Protein AF-A0A433ZZ86-F1 (afdb_monomer)

Secondary structure (DSSP, 8-state):
-HHHHHHHHHHHT-S--TT--HHHHHHHTTSS--EEEEEEEEEE-TT--EEEEEEEEEE-SS-TTSEEEEEEEEEE--

Sequence (78 aa):
MLISQFSQETYDALADKSKSSPESYKALFSANPVFNLGLRITYVNKENKKNIFIASGLTDKDECSVRFNGWLTEQREF

Nearest PDB structures (foldseek):
  5kux-assembly1_A  TM=6.297E-01  e=7.071E-01  synthetic construct
  3ul5-assembly1_A  TM=6.693E-01  e=9.575E-01  Saccharum officinarum
  3nja-assembly1_B  TM=3.364E-01  e=1.147E-01  Chromobacterium violaceum ATCC 12472
  8xcj-assembly1_F  TM=4.341E-01  e=1.378E+00  Escherichia phage Lambda
  8w4j-assembly1_C  TM=2.707E-01  e=1.555E+00  Homo sapiens

Solvent-accessible surface area (backbone atoms only — not comparable to full-atom values): 4727 Å² total; per-residue (Å²): 117,66,58,64,48,51,26,49,54,56,53,69,69,46,93,69,58,90,88,60,52,70,64,60,38,41,42,72,52,59,78,44,82,63,42,82,48,76,43,80,46,76,48,71,50,98,84,72,43,48,35,30,35,39,38,36,29,33,26,42,96,87,40,87,68,73,38,82,75,50,71,44,81,76,41,74,67,123

Radius of gyration: 16.19 Å; Cα contacts (8 Å, |Δi|>4): 116; chains: 1; bounding box: 40×21×41 Å

Mean predicted aligned error: 5.72 Å

Structure (mmCIF, N/CA/C/O backbone):
data_AF-A0A433ZZ86-F1
#
_entry.id   AF-A0A433ZZ86-F1
#
loop_
_atom_site.group_PDB
_atom_site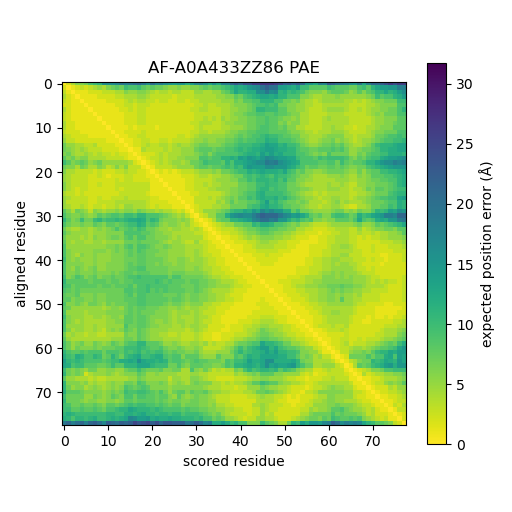.id
_atom_site.type_symbol
_atom_site.label_atom_id
_atom_site.label_alt_id
_atom_site.label_comp_id
_atom_site.label_asym_id
_atom_site.label_entity_id
_atom_site.label_seq_id
_atom_site.pdbx_PDB_ins_code
_atom_site.Cartn_x
_atom_site.Cartn_y
_atom_site.Cartn_z
_atom_site.occupancy
_atom_site.B_iso_or_equiv
_atom_site.auth_seq_id
_atom_site.auth_comp_id
_atom_site.auth_asym_id
_atom_site.auth_atom_id
_atom_site.pdbx_PDB_model_num
ATOM 1 N N . MET A 1 1 ? 2.310 11.679 -18.147 1.00 62.69 1 MET A N 1
ATOM 2 C CA . MET A 1 1 ? 3.319 12.405 -17.342 1.00 62.69 1 MET A CA 1
ATOM 3 C C . MET A 1 1 ? 3.329 11.967 -15.868 1.00 62.69 1 MET A C 1
ATOM 5 O O . MET A 1 1 ? 4.411 11.758 -15.348 1.00 62.69 1 MET A O 1
ATOM 9 N N . LEU A 1 2 ? 2.179 11.718 -15.216 1.00 76.31 2 LEU A N 1
ATOM 10 C CA . LEU A 1 2 ? 2.123 11.221 -13.820 1.00 76.31 2 LEU A CA 1
ATOM 11 C C . LEU A 1 2 ? 2.592 9.763 -13.635 1.00 76.31 2 LEU A C 1
ATOM 13 O O . LEU A 1 2 ? 3.366 9.472 -12.735 1.00 76.31 2 LEU A O 1
ATOM 17 N N . ILE A 1 3 ? 2.185 8.850 -14.521 1.00 77.94 3 ILE A N 1
ATOM 18 C CA . ILE A 1 3 ? 2.544 7.420 -14.446 1.00 77.94 3 ILE A CA 1
ATOM 19 C C . ILE A 1 3 ? 4.067 7.201 -14.508 1.00 77.94 3 ILE A C 1
ATOM 21 O O . ILE A 1 3 ? 4.619 6.422 -13.737 1.00 77.94 3 ILE A O 1
ATOM 25 N N . SER A 1 4 ? 4.765 7.933 -15.381 1.00 82.00 4 SER A N 1
ATOM 26 C CA . SER A 1 4 ? 6.228 7.875 -15.490 1.00 82.00 4 SER A CA 1
ATOM 27 C C . SER A 1 4 ? 6.937 8.405 -14.245 1.00 82.00 4 SER A C 1
ATOM 29 O O . SER A 1 4 ? 7.985 7.883 -13.884 1.00 82.00 4 SER A O 1
ATOM 31 N N . GLN A 1 5 ? 6.368 9.422 -13.594 1.00 87.31 5 GLN A N 1
ATOM 32 C CA . GLN A 1 5 ? 6.894 9.941 -12.337 1.00 87.31 5 GLN A CA 1
ATOM 33 C C . GLN A 1 5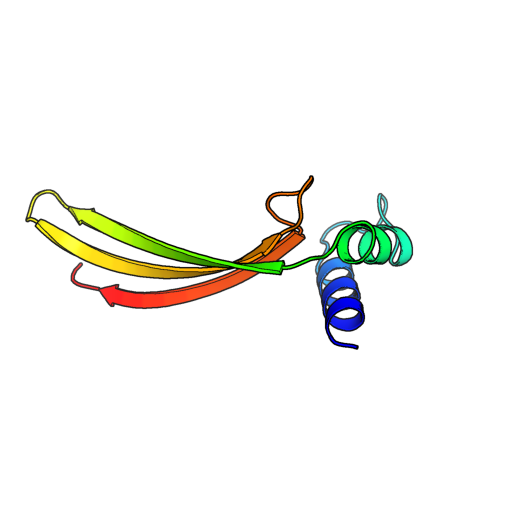 ? 6.685 8.925 -11.209 1.00 87.31 5 GLN A C 1
ATOM 35 O O . GLN A 1 5 ? 7.633 8.601 -10.502 1.00 87.31 5 GLN A O 1
ATOM 40 N N . PHE A 1 6 ? 5.481 8.357 -11.088 1.00 86.44 6 PHE A N 1
ATOM 41 C CA . PHE A 1 6 ? 5.202 7.358 -10.060 1.00 86.44 6 PHE A CA 1
ATOM 42 C C . PHE A 1 6 ? 6.047 6.098 -10.210 1.00 86.44 6 PHE A C 1
ATOM 44 O O . PHE A 1 6 ? 6.529 5.583 -9.207 1.00 86.44 6 PHE A O 1
ATOM 51 N N . SER A 1 7 ? 6.267 5.646 -11.444 1.00 87.31 7 SER A N 1
ATOM 52 C CA . SER A 1 7 ? 7.174 4.541 -11.748 1.00 87.31 7 SER A CA 1
ATOM 53 C C . SER A 1 7 ? 8.598 4.814 -11.248 1.00 87.31 7 SER A C 1
ATOM 55 O O . SER A 1 7 ? 9.183 3.972 -10.565 1.00 87.31 7 SER A O 1
ATOM 57 N N . GLN A 1 8 ? 9.129 6.011 -11.523 1.00 89.88 8 GLN A N 1
ATOM 58 C CA . GLN A 1 8 ? 10.471 6.405 -11.098 1.00 89.88 8 GLN A CA 1
ATOM 59 C C . GLN A 1 8 ? 10.583 6.499 -9.572 1.00 89.88 8 GLN A C 1
ATOM 61 O O . GLN A 1 8 ? 11.492 5.920 -8.990 1.00 89.88 8 GLN A O 1
ATOM 66 N N . GLU A 1 9 ? 9.628 7.157 -8.913 1.00 89.94 9 GLU A N 1
ATOM 67 C CA . GLU A 1 9 ? 9.588 7.254 -7.449 1.00 89.94 9 GLU A CA 1
ATOM 68 C C . GLU A 1 9 ? 9.515 5.874 -6.779 1.00 89.94 9 GLU A C 1
ATOM 70 O O . GLU A 1 9 ? 10.197 5.630 -5.785 1.00 89.94 9 GLU A O 1
ATOM 75 N N . THR A 1 10 ? 8.706 4.956 -7.321 1.00 86.50 10 THR A N 1
ATOM 76 C CA . THR A 1 10 ? 8.590 3.592 -6.790 1.00 86.50 10 THR A CA 1
ATOM 77 C C . THR A 1 10 ? 9.893 2.815 -6.967 1.00 86.50 10 THR A C 1
ATOM 79 O O . THR A 1 10 ? 10.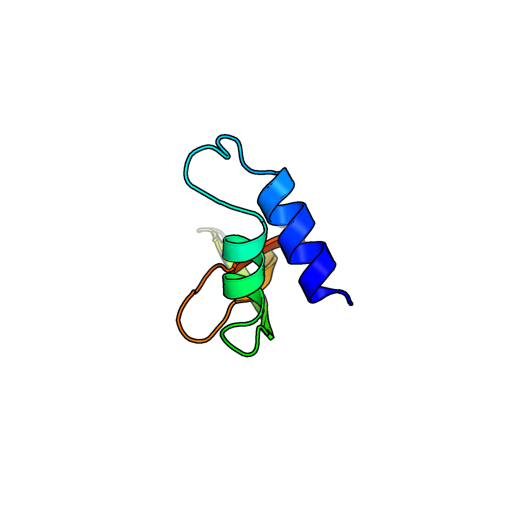306 2.124 -6.038 1.00 86.50 10 THR A O 1
ATOM 82 N N . TYR A 1 11 ? 10.573 2.958 -8.108 1.00 89.38 11 TYR A N 1
ATOM 83 C CA . TYR A 1 11 ? 11.904 2.381 -8.306 1.00 89.38 11 TYR A CA 1
ATOM 84 C C . TYR A 1 11 ? 12.937 2.978 -7.337 1.00 89.38 11 TYR A C 1
ATOM 86 O O . TYR A 1 11 ? 13.768 2.262 -6.775 1.00 89.38 11 TYR A O 1
ATOM 94 N N . ASP A 1 12 ? 12.884 4.289 -7.102 1.00 91.50 12 ASP A N 1
ATOM 95 C CA . ASP A 1 12 ? 13.852 4.965 -6.245 1.00 91.50 12 ASP A CA 1
ATOM 96 C C . ASP A 1 12 ? 13.722 4.607 -4.767 1.00 91.50 12 ASP A C 1
ATOM 98 O O . ASP A 1 12 ? 14.738 4.595 -4.069 1.00 91.50 12 ASP A O 1
ATOM 102 N N . ALA A 1 13 ? 12.519 4.234 -4.329 1.00 89.06 13 ALA A N 1
ATOM 103 C CA . ALA A 1 13 ? 12.224 3.771 -2.977 1.00 89.06 13 ALA A CA 1
ATOM 104 C C . ALA A 1 13 ? 12.645 2.313 -2.692 1.00 89.06 13 ALA A C 1
ATOM 106 O O . ALA A 1 13 ? 12.503 1.852 -1.557 1.00 89.06 13 ALA A O 1
ATOM 107 N N . LEU A 1 14 ? 13.147 1.566 -3.683 1.00 86.50 14 LEU A N 1
ATOM 108 C CA . LEU A 1 14 ? 13.576 0.181 -3.482 1.00 86.50 14 LEU A CA 1
ATOM 109 C C . LEU A 1 14 ? 14.801 0.092 -2.569 1.00 86.50 14 LEU A C 1
A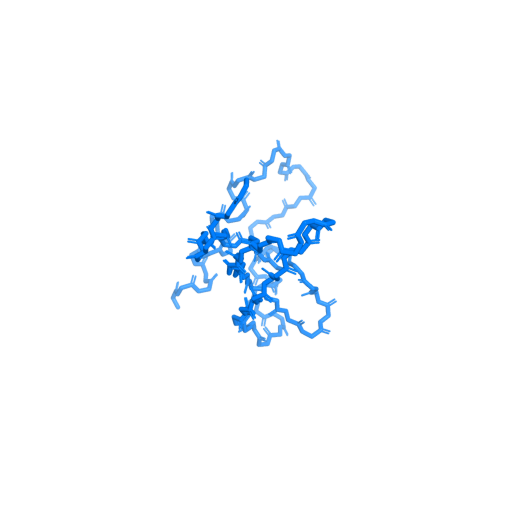TOM 111 O O . LEU A 1 14 ? 15.825 0.728 -2.817 1.00 86.50 14 LEU A O 1
ATOM 115 N N . ALA A 1 15 ? 14.709 -0.775 -1.559 1.00 88.19 15 ALA A N 1
ATOM 116 C CA . ALA A 1 15 ? 15.822 -1.082 -0.662 1.00 88.19 15 ALA A CA 1
ATOM 117 C C . ALA A 1 15 ? 16.964 -1.835 -1.372 1.00 88.19 15 ALA A C 1
ATOM 119 O O . ALA A 1 15 ? 18.127 -1.658 -1.019 1.00 88.19 15 ALA A O 1
ATOM 120 N N . ASP A 1 16 ? 16.639 -2.649 -2.381 1.00 88.75 16 ASP A N 1
ATOM 121 C CA . ASP A 1 16 ? 17.598 -3.365 -3.223 1.00 88.75 16 ASP A CA 1
ATOM 122 C C . ASP A 1 16 ? 17.236 -3.173 -4.702 1.00 88.75 16 ASP A C 1
ATOM 124 O O . ASP A 1 16 ? 16.192 -3.629 -5.169 1.00 88.75 16 ASP A O 1
ATOM 128 N N . LYS A 1 17 ? 18.114 -2.484 -5.437 1.00 90.25 17 LYS A N 1
ATOM 129 C CA . LYS A 1 17 ? 17.963 -2.219 -6.875 1.00 90.25 17 LYS A CA 1
ATOM 130 C C . LYS A 1 17 ? 18.684 -3.258 -7.744 1.00 90.25 17 LYS A C 1
ATOM 132 O O . LYS A 1 17 ? 18.541 -3.223 -8.958 1.00 90.25 17 LYS A O 1
ATOM 137 N N . SER A 1 18 ? 19.438 -4.194 -7.160 1.00 87.81 18 SER A N 1
ATOM 138 C CA . SER A 1 18 ? 20.302 -5.127 -7.907 1.00 87.81 18 SER A CA 1
ATOM 139 C C . SER A 1 18 ? 19.544 -6.124 -8.791 1.00 87.81 18 SER A C 1
ATOM 141 O O . SER A 1 18 ? 20.121 -6.678 -9.725 1.00 87.81 18 SER A O 1
ATOM 143 N N . LYS A 1 19 ? 18.252 -6.342 -8.519 1.00 82.50 19 LYS A N 1
ATOM 144 C CA . LYS A 1 19 ? 17.387 -7.284 -9.249 1.00 82.50 19 LYS A CA 1
ATOM 145 C C . LYS A 1 19 ? 16.417 -6.616 -10.227 1.00 82.50 19 LYS A C 1
ATOM 147 O O . LYS A 1 19 ? 15.601 -7.313 -10.824 1.00 82.50 19 LYS A O 1
ATOM 152 N N . SER A 1 20 ? 16.494 -5.297 -10.385 1.00 84.19 20 SER A N 1
ATOM 153 C CA . SER A 1 20 ? 15.483 -4.508 -11.094 1.00 84.19 20 SER A CA 1
ATOM 154 C C . SER A 1 20 ? 16.123 -3.396 -11.924 1.00 84.19 20 SER A C 1
ATOM 156 O O . SER A 1 20 ? 17.249 -2.986 -11.667 1.00 84.19 20 SER A O 1
ATOM 158 N N . SER A 1 21 ? 15.389 -2.862 -12.903 1.00 89.06 21 SER A N 1
ATOM 159 C CA . SER A 1 21 ? 15.787 -1.652 -13.640 1.00 89.06 21 SER A CA 1
ATOM 160 C C . SER A 1 21 ? 14.665 -0.605 -13.677 1.00 89.06 21 SER A C 1
ATOM 162 O O . SER A 1 21 ? 13.487 -0.970 -13.553 1.00 89.06 21 SER A O 1
ATOM 164 N N . PRO A 1 22 ? 14.980 0.683 -13.903 1.00 88.38 22 PRO A N 1
ATOM 165 C CA . PRO A 1 22 ? 13.961 1.713 -14.107 1.00 88.38 22 PRO A CA 1
ATOM 166 C C . PRO A 1 22 ? 12.983 1.358 -15.237 1.00 88.38 22 PRO A C 1
ATOM 168 O O . PRO A 1 22 ? 11.782 1.600 -15.134 1.00 88.38 22 PRO A O 1
ATOM 171 N N . GLU A 1 23 ? 13.473 0.740 -16.313 1.00 88.25 23 GLU A N 1
ATOM 172 C CA . GLU A 1 23 ? 12.671 0.315 -17.463 1.00 88.25 23 GLU A CA 1
ATOM 173 C C . GLU A 1 23 ? 11.699 -0.804 -17.087 1.00 88.25 23 GLU A C 1
ATOM 175 O O . GLU A 1 23 ? 10.536 -0.751 -17.484 1.00 88.25 23 GLU A O 1
ATOM 180 N N . SER A 1 24 ? 12.139 -1.774 -16.275 1.00 85.62 24 SER A N 1
ATOM 181 C CA . SER A 1 24 ? 11.258 -2.836 -15.770 1.00 85.62 24 SER A CA 1
ATOM 182 C C . SER A 1 24 ? 10.109 -2.268 -14.927 1.00 85.62 24 SER A C 1
ATOM 184 O O . SER A 1 24 ? 8.961 -2.675 -15.088 1.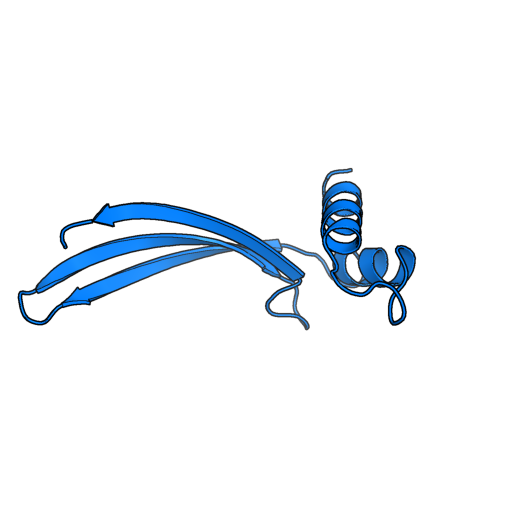00 85.62 24 SER A O 1
ATOM 186 N N . TYR A 1 25 ? 10.376 -1.235 -14.121 1.00 84.06 25 TYR A N 1
ATOM 187 C CA . TYR A 1 25 ? 9.342 -0.531 -13.362 1.00 84.06 25 TYR A CA 1
ATOM 188 C C . TYR A 1 25 ? 8.460 0.351 -14.245 1.00 84.06 25 TYR A C 1
ATOM 190 O O . TYR A 1 25 ? 7.268 0.478 -13.981 1.00 84.06 25 TYR A O 1
ATOM 198 N N . LYS A 1 26 ? 8.981 0.952 -15.318 1.00 86.50 26 LYS A N 1
ATOM 199 C CA . LYS A 1 26 ? 8.130 1.651 -16.297 1.00 86.50 26 LYS A CA 1
ATOM 200 C C . LYS A 1 26 ? 7.179 0.690 -16.992 1.00 86.50 26 LYS A C 1
ATOM 202 O O . LYS A 1 26 ? 6.023 1.052 -17.207 1.00 86.50 26 LYS A O 1
ATOM 207 N N . ALA A 1 27 ? 7.642 -0.516 -17.311 1.00 84.19 27 ALA A N 1
ATOM 208 C CA . ALA A 1 27 ? 6.822 -1.548 -17.929 1.00 84.19 27 ALA A CA 1
ATOM 209 C C . ALA A 1 27 ? 5.644 -1.943 -17.027 1.00 84.19 27 ALA A C 1
ATOM 211 O O . ALA A 1 27 ? 4.520 -1.945 -17.508 1.00 84.19 27 ALA A O 1
ATOM 212 N N . LEU A 1 28 ? 5.847 -2.143 -15.719 1.00 79.69 28 LEU A N 1
ATOM 213 C CA . LEU A 1 28 ? 4.748 -2.429 -14.774 1.00 79.69 28 LEU A CA 1
ATOM 214 C C . LEU A 1 28 ? 3.652 -1.352 -14.779 1.00 79.69 28 LEU A C 1
ATOM 216 O O . LEU A 1 28 ? 2.475 -1.636 -14.622 1.00 79.69 28 LEU A O 1
ATOM 220 N N . PHE A 1 29 ? 4.041 -0.100 -14.994 1.00 81.06 29 PHE A N 1
ATOM 221 C CA . PHE A 1 29 ? 3.127 1.037 -15.002 1.00 81.06 29 PHE A CA 1
ATOM 222 C C . PHE A 1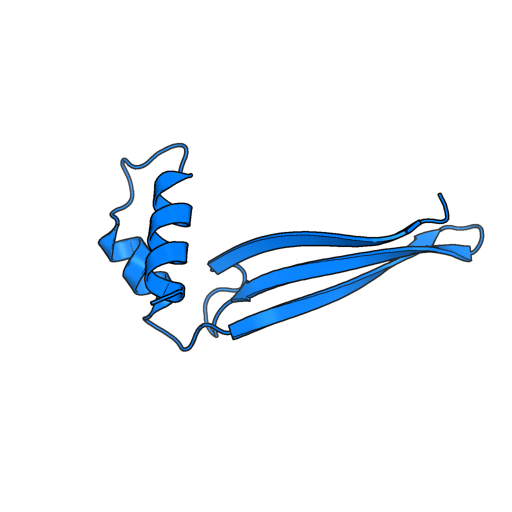 29 ? 2.502 1.320 -16.384 1.00 81.06 29 PHE A C 1
ATOM 224 O O . PHE A 1 29 ? 1.711 2.255 -16.516 1.00 81.06 29 PHE A O 1
ATOM 231 N N . SER A 1 30 ? 2.875 0.571 -17.428 1.00 78.44 30 SER A N 1
ATOM 232 C CA . SER A 1 30 ? 2.452 0.827 -18.817 1.00 78.44 30 SER A CA 1
ATOM 233 C C . SER A 1 30 ? 2.021 -0.406 -19.612 1.00 78.44 30 SER A C 1
ATOM 235 O O . SER A 1 30 ? 1.377 -0.242 -20.646 1.00 78.44 30 SER A O 1
ATOM 237 N N . ALA A 1 31 ? 2.336 -1.619 -19.146 1.00 70.12 31 ALA A N 1
ATOM 238 C CA . ALA A 1 31 ? 1.966 -2.878 -19.791 1.00 70.12 31 ALA A CA 1
ATOM 239 C C . ALA A 1 31 ? 0.444 -3.061 -19.850 1.00 70.12 31 ALA A C 1
ATOM 241 O O . ALA A 1 31 ? -0.071 -3.635 -20.806 1.00 70.12 31 ALA A O 1
ATOM 242 N N . ASN A 1 32 ? -0.264 -2.504 -18.866 1.00 73.00 32 ASN A N 1
ATOM 243 C CA . ASN A 1 32 ? -1.714 -2.477 -18.782 1.00 73.00 32 ASN A 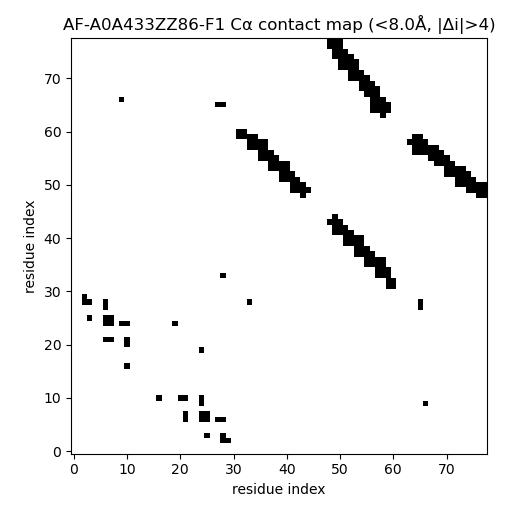CA 1
ATOM 244 C C . ASN A 1 32 ? -2.201 -1.074 -18.398 1.00 73.00 32 ASN A C 1
ATOM 246 O O . ASN A 1 32 ? -1.451 -0.311 -17.782 1.00 73.00 32 ASN A O 1
ATOM 250 N N . PRO A 1 33 ? -3.459 -0.712 -18.715 1.00 80.38 33 PRO A N 1
ATOM 251 C CA . PRO A 1 33 ? -4.055 0.510 -18.196 1.00 80.38 33 PRO A CA 1
ATOM 252 C C . PRO A 1 33 ? -4.077 0.463 -16.666 1.00 80.38 33 PRO A C 1
ATOM 254 O O . PRO A 1 33 ? -4.891 -0.237 -16.066 1.00 80.38 33 PRO A O 1
ATOM 257 N N . VAL A 1 34 ? -3.172 1.210 -16.039 1.00 81.12 34 VAL A N 1
ATOM 258 C CA . VAL A 1 34 ? -3.159 1.389 -14.589 1.00 81.12 34 VAL A CA 1
ATOM 259 C C . VAL A 1 34 ? -4.354 2.250 -14.196 1.00 81.12 34 VAL A C 1
ATOM 261 O O . VAL A 1 34 ? -4.584 3.313 -14.780 1.00 81.12 34 VAL A O 1
ATOM 264 N N . PHE A 1 35 ? -5.091 1.824 -13.177 1.00 83.81 35 PHE A N 1
ATOM 265 C CA . PHE A 1 35 ? -6.202 2.587 -12.621 1.00 83.81 35 PHE A CA 1
ATOM 266 C C . PHE A 1 35 ? -6.025 2.821 -11.121 1.00 83.81 35 PHE A C 1
ATOM 268 O O . PHE A 1 35 ? -5.304 2.105 -10.424 1.00 83.81 35 PHE A O 1
ATOM 275 N N . ASN A 1 36 ? -6.679 3.874 -10.628 1.00 84.56 36 ASN A N 1
ATOM 276 C CA . ASN A 1 36 ? -6.725 4.171 -9.202 1.00 84.56 36 ASN A CA 1
ATOM 277 C C . ASN A 1 36 ? -7.762 3.269 -8.532 1.00 84.56 36 ASN A C 1
ATOM 279 O O . ASN A 1 36 ? -8.942 3.312 -8.879 1.00 84.56 36 ASN A O 1
ATOM 283 N N . LEU A 1 37 ? -7.327 2.502 -7.540 1.00 87.44 37 LEU A N 1
ATOM 284 C CA . LEU A 1 37 ? -8.191 1.746 -6.649 1.00 87.44 37 LEU A CA 1
ATOM 285 C C . LEU A 1 37 ? -8.371 2.532 -5.350 1.00 87.44 37 LEU A C 1
ATOM 287 O O . LEU A 1 37 ? -7.402 2.802 -4.642 1.00 87.44 37 LEU A O 1
ATOM 291 N N . GLY A 1 38 ? -9.616 2.887 -5.037 1.00 91.38 38 GLY A N 1
ATOM 292 C CA . GLY A 1 38 ? -10.012 3.418 -3.735 1.00 91.38 38 GLY A CA 1
ATOM 293 C C . GLY A 1 38 ? -10.757 2.351 -2.939 1.00 91.38 38 GLY A C 1
ATOM 294 O O . GLY A 1 38 ? -11.734 1.790 -3.430 1.00 91.38 38 GLY A O 1
ATOM 295 N N . LEU A 1 39 ? -10.314 2.075 -1.714 1.00 92.12 39 LEU A N 1
ATOM 296 C CA . LEU A 1 39 ? -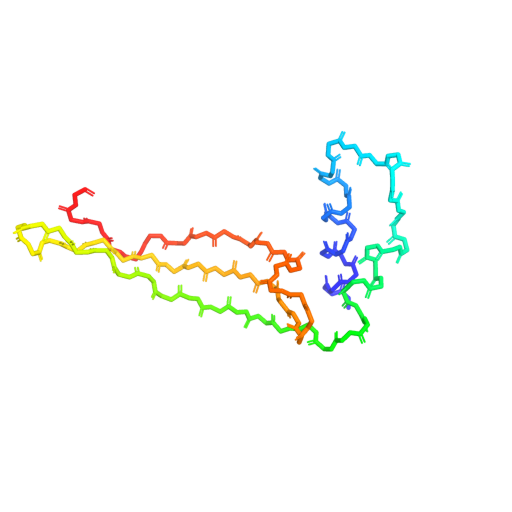10.932 1.103 -0.814 1.00 92.12 39 LEU A CA 1
ATOM 297 C C . LEU A 1 39 ? -11.407 1.807 0.451 1.00 92.12 39 LEU A C 1
ATOM 299 O O . LEU A 1 39 ? -10.604 2.411 1.156 1.00 92.12 39 LEU A O 1
ATOM 303 N N . ARG A 1 40 ? -12.692 1.679 0.781 1.00 95.69 40 ARG A N 1
ATOM 304 C CA . ARG A 1 40 ? -13.222 2.090 2.085 1.00 95.69 40 ARG A CA 1
ATOM 305 C C . ARG A 1 40 ? -13.296 0.873 2.999 1.00 95.69 40 ARG A C 1
ATOM 307 O O . ARG A 1 40 ? -14.078 -0.042 2.758 1.00 95.69 40 ARG A O 1
ATOM 314 N N . ILE A 1 41 ? -12.475 0.865 4.040 1.00 94.88 41 ILE A N 1
ATOM 315 C CA . ILE A 1 41 ? -12.338 -0.226 5.002 1.00 94.88 41 ILE A CA 1
ATOM 316 C C . ILE A 1 41 ? -13.019 0.203 6.298 1.00 94.88 41 ILE A C 1
ATOM 318 O O . ILE A 1 41 ? -12.633 1.193 6.912 1.00 94.88 41 ILE A O 1
ATOM 322 N N . THR A 1 42 ? -14.032 -0.546 6.725 1.00 96.62 42 THR A N 1
ATOM 323 C CA . THR A 1 42 ? -14.714 -0.328 8.005 1.00 96.62 42 THR A CA 1
ATOM 324 C C . THR A 1 42 ? -14.370 -1.465 8.958 1.00 96.62 42 THR A C 1
ATOM 326 O O . THR A 1 42 ? -14.741 -2.611 8.716 1.00 96.62 42 THR A O 1
ATOM 329 N N . TYR A 1 43 ? -13.673 -1.147 10.045 1.00 95.81 43 TYR A N 1
ATOM 330 C CA . TYR A 1 43 ? -13.404 -2.067 11.145 1.00 95.81 43 TYR A CA 1
ATOM 331 C C . TYR A 1 43 ? -14.415 -1.828 12.268 1.00 95.81 43 TYR A C 1
ATOM 333 O O . TYR A 1 43 ? -14.587 -0.693 12.711 1.00 95.81 43 TYR A O 1
ATOM 341 N N . VAL A 1 44 ? -15.085 -2.891 12.718 1.00 96.88 44 VAL A N 1
ATOM 342 C CA . VAL A 1 44 ? -16.101 -2.841 13.778 1.00 96.88 44 VAL A CA 1
ATOM 343 C C . VAL A 1 44 ? -15.632 -3.696 14.948 1.00 96.88 44 VAL A C 1
ATOM 345 O O . VAL A 1 44 ? -15.282 -4.861 14.759 1.00 96.88 44 VAL A O 1
ATOM 348 N N . ASN A 1 45 ? -15.605 -3.126 16.153 1.00 95.38 45 ASN A N 1
ATOM 349 C CA . ASN A 1 45 ? -15.211 -3.859 17.356 1.00 95.38 45 ASN A CA 1
ATOM 350 C C . ASN A 1 45 ? -16.417 -4.530 18.054 1.00 95.38 45 ASN A C 1
ATOM 352 O O . ASN A 1 45 ? -17.568 -4.373 17.647 1.00 95.38 45 ASN A O 1
ATOM 356 N N . LYS A 1 46 ? -16.162 -5.270 19.145 1.00 96.88 46 LYS A N 1
ATOM 357 C CA . LYS A 1 46 ? -17.208 -5.967 19.927 1.00 96.88 46 LYS A CA 1
ATOM 358 C C . LYS A 1 46 ? -18.219 -5.027 20.603 1.00 96.88 46 LYS A C 1
ATOM 360 O O . LYS A 1 46 ? -19.308 -5.466 20.945 1.00 96.88 46 LYS A O 1
ATOM 365 N N . GLU A 1 47 ? -17.864 -3.758 20.787 1.00 97.38 47 GLU A N 1
ATOM 366 C CA . GLU A 1 47 ? -18.728 -2.700 21.331 1.00 97.38 47 GLU A CA 1
ATOM 367 C C . GLU A 1 47 ? -19.490 -1.952 20.221 1.00 97.38 47 GLU A C 1
ATOM 369 O O . GLU A 1 47 ? -20.105 -0.921 20.480 1.00 97.38 47 GLU A O 1
ATOM 374 N N . ASN A 1 48 ? -19.437 -2.450 18.979 1.00 94.88 48 ASN A N 1
ATOM 375 C CA . ASN A 1 48 ? -20.021 -1.843 17.782 1.00 94.88 48 ASN A CA 1
ATOM 376 C C . ASN A 1 48 ? -19.454 -0.456 17.414 1.00 94.88 48 ASN A C 1
ATOM 378 O O . ASN A 1 48 ? -20.039 0.256 16.596 1.00 94.88 48 ASN A O 1
ATOM 382 N N . LYS A 1 49 ? -18.299 -0.084 17.978 1.00 97.00 49 LYS A N 1
ATOM 383 C CA . LYS A 1 49 ? -17.554 1.109 17.563 1.00 97.00 49 LYS A CA 1
ATOM 384 C C . LYS A 1 49 ? -16.880 0.851 16.222 1.00 97.00 49 LYS A C 1
ATOM 386 O O . LYS A 1 49 ? -16.477 -0.283 15.934 1.00 97.00 49 LYS A O 1
ATOM 391 N N . LYS A 1 50 ? -16.723 1.900 15.419 1.00 96.38 50 LYS A N 1
ATOM 392 C CA . LYS A 1 50 ? -16.244 1.854 14.038 1.00 96.38 50 LYS A CA 1
ATOM 393 C C . LYS A 1 50 ? -14.996 2.700 13.834 1.00 96.38 50 LYS A C 1
ATOM 395 O O . LYS A 1 50 ? -14.969 3.886 14.147 1.00 96.38 50 LYS A O 1
ATOM 400 N N . ASN A 1 51 ? -14.008 2.098 13.188 1.00 96.88 51 ASN A N 1
ATOM 401 C CA . ASN A 1 51 ? -12.916 2.823 12.554 1.00 96.88 51 ASN A CA 1
ATOM 402 C C . ASN A 1 51 ? -13.076 2.699 11.037 1.00 96.88 51 ASN A C 1
ATOM 404 O O . ASN A 1 51 ? -13.234 1.593 10.517 1.00 96.88 51 ASN A O 1
ATOM 408 N N . ILE A 1 52 ? -13.071 3.827 10.332 1.00 96.81 52 ILE A N 1
ATOM 409 C CA . ILE A 1 52 ? -13.242 3.890 8.883 1.00 96.81 52 ILE A CA 1
ATOM 410 C C . ILE A 1 52 ? -11.979 4.476 8.269 1.00 96.81 52 ILE A C 1
ATOM 412 O O . ILE A 1 52 ? -11.538 5.568 8.633 1.00 96.81 52 ILE A O 1
ATOM 416 N N . PHE A 1 53 ? -11.415 3.739 7.322 1.00 96.19 53 PHE A N 1
ATOM 417 C CA . PHE A 1 53 ? -10.212 4.106 6.596 1.00 96.19 53 PHE A CA 1
ATOM 418 C C . PHE A 1 53 ? -10.496 4.120 5.102 1.00 96.19 53 PHE A C 1
ATOM 420 O O . PHE A 1 53 ? -11.211 3.259 4.592 1.00 96.19 53 PHE A O 1
ATOM 427 N N . ILE A 1 54 ? -9.897 5.063 4.390 1.00 95.12 54 ILE A N 1
ATOM 428 C CA . ILE A 1 54 ? -9.890 5.097 2.933 1.00 95.12 54 ILE A CA 1
ATOM 429 C C . ILE A 1 54 ? -8.459 4.821 2.491 1.00 95.12 54 ILE A C 1
ATOM 431 O O . ILE A 1 54 ? -7.582 5.656 2.684 1.00 95.12 54 ILE A O 1
ATOM 435 N N . ALA A 1 55 ? -8.207 3.645 1.929 1.00 93.06 55 ALA A N 1
ATOM 436 C CA . ALA A 1 55 ? -6.935 3.300 1.309 1.00 93.06 55 ALA A CA 1
ATOM 437 C C . ALA A 1 55 ? -6.978 3.628 -0.186 1.00 93.06 55 ALA A C 1
ATOM 439 O O . ALA A 1 55 ? -8.023 3.501 -0.828 1.00 93.06 55 ALA A O 1
ATOM 440 N N . SER A 1 56 ? -5.841 4.031 -0.748 1.00 91.00 56 SER A N 1
ATOM 441 C CA . SER A 1 56 ? -5.712 4.211 -2.192 1.00 91.00 56 SER A CA 1
ATOM 442 C C . SER A 1 56 ? -4.437 3.581 -2.729 1.00 91.00 56 SER A C 1
ATOM 444 O O . SER A 1 56 ? -3.403 3.536 -2.058 1.00 91.00 56 SER A O 1
ATOM 446 N N . GLY A 1 57 ? -4.513 3.096 -3.960 1.00 88.88 57 GLY A N 1
ATOM 447 C CA . GLY A 1 57 ? -3.378 2.524 -4.661 1.00 88.88 57 GLY A CA 1
ATOM 448 C C . GLY A 1 57 ? -3.582 2.516 -6.166 1.00 88.88 57 GLY A C 1
ATOM 449 O O . GLY A 1 57 ? -4.661 2.820 -6.673 1.00 88.88 57 GLY A O 1
ATOM 450 N N . LEU A 1 58 ? -2.515 2.174 -6.869 1.00 87.12 58 LEU A N 1
ATOM 451 C CA . LEU A 1 58 ? -2.510 1.884 -8.289 1.00 87.12 58 LEU A CA 1
ATOM 452 C C . LEU A 1 58 ? -2.454 0.371 -8.470 1.00 87.12 58 LEU A C 1
ATOM 454 O O . LEU A 1 58 ? -1.677 -0.315 -7.801 1.00 87.12 58 LEU A O 1
ATOM 458 N N . THR A 1 59 ? -3.269 -0.129 -9.386 1.00 86.88 59 THR A N 1
ATOM 459 C CA . THR A 1 59 ? -3.358 -1.546 -9.745 1.00 86.88 59 THR A CA 1
ATOM 460 C C . THR A 1 59 ? -3.614 -1.659 -11.244 1.00 86.88 59 THR A C 1
ATOM 462 O O . THR A 1 59 ? -4.010 -0.682 -11.892 1.00 86.88 59 THR A O 1
ATOM 465 N N . ASP A 1 60 ? -3.364 -2.839 -11.794 1.00 84.12 60 ASP A N 1
ATOM 466 C CA . ASP A 1 60 ? -3.795 -3.202 -13.133 1.00 84.12 60 ASP A CA 1
ATOM 467 C C . ASP A 1 60 ? -4.508 -4.571 -13.130 1.00 84.12 60 ASP A C 1
ATOM 469 O O . ASP A 1 60 ? -4.887 -5.084 -12.078 1.00 84.12 60 ASP A O 1
ATOM 473 N N . LYS A 1 61 ? -4.767 -5.137 -14.316 1.00 79.25 61 LYS A N 1
ATOM 474 C CA . LYS A 1 61 ? -5.497 -6.408 -14.459 1.00 79.25 61 LYS A CA 1
ATOM 475 C C . LYS A 1 61 ? -4.728 -7.644 -13.961 1.00 79.25 61 LYS A C 1
ATOM 477 O O . LYS A 1 61 ? -5.366 -8.651 -13.671 1.00 79.25 61 LYS A O 1
ATOM 482 N N . ASP A 1 62 ? -3.399 -7.585 -13.935 1.00 78.00 62 ASP A N 1
ATOM 483 C CA . ASP A 1 62 ? -2.503 -8.704 -13.628 1.00 78.00 62 ASP A CA 1
ATOM 484 C C . ASP A 1 62 ? -1.811 -8.518 -12.266 1.00 78.00 62 ASP A C 1
ATOM 486 O O . ASP A 1 62 ? -1.509 -9.502 -11.594 1.00 78.00 62 ASP A O 1
ATOM 490 N N . GLU A 1 63 ? -1.607 -7.269 -11.835 1.00 73.44 63 GLU A N 1
ATOM 491 C CA . GLU A 1 63 ? -0.951 -6.893 -10.588 1.00 73.44 63 GLU A CA 1
ATOM 492 C C . GLU A 1 63 ? -1.867 -6.082 -9.661 1.00 73.44 63 GLU A C 1
ATOM 494 O O . GLU A 1 63 ? -2.211 -4.912 -9.886 1.00 73.44 63 GLU A O 1
ATOM 499 N N . CYS A 1 64 ? -2.206 -6.704 -8.530 1.00 66.25 64 CYS A N 1
ATOM 500 C CA . CYS A 1 64 ? -3.081 -6.138 -7.500 1.00 66.25 64 CYS A CA 1
ATOM 501 C C . CYS A 1 64 ? -2.443 -4.978 -6.711 1.00 66.25 64 CYS A C 1
ATOM 503 O O . CYS A 1 64 ? -3.137 -4.304 -5.951 1.00 66.25 64 CYS A O 1
ATOM 505 N N . SER A 1 65 ? -1.131 -4.745 -6.838 1.00 68.06 65 SER A N 1
ATOM 506 C CA . SER A 1 65 ? -0.419 -3.726 -6.055 1.00 68.06 65 SER A CA 1
ATOM 507 C C . SER A 1 65 ? 0.765 -3.116 -6.812 1.00 68.06 65 SER A C 1
ATOM 509 O O . SER A 1 65 ? 1.916 -3.237 -6.393 1.00 68.06 65 SER A O 1
ATOM 511 N N . VAL A 1 66 ? 0.480 -2.386 -7.893 1.00 80.31 66 VAL A N 1
ATOM 512 C CA . VAL A 1 66 ? 1.495 -1.606 -8.626 1.00 80.31 66 VAL A CA 1
ATOM 513 C C . VAL A 1 66 ? 2.108 -0.521 -7.726 1.00 80.31 66 VAL A C 1
ATOM 515 O O . VAL A 1 66 ? 3.320 -0.310 -7.736 1.00 80.31 66 VAL A O 1
ATOM 518 N N . ARG A 1 67 ? 1.287 0.160 -6.910 1.00 84.25 67 ARG A N 1
ATOM 519 C CA . ARG A 1 67 ? 1.753 1.130 -5.900 1.00 84.25 67 ARG A CA 1
ATOM 520 C C . ARG A 1 67 ? 0.712 1.359 -4.809 1.00 84.25 67 ARG A C 1
ATOM 522 O O . ARG A 1 67 ? -0.452 1.591 -5.112 1.00 84.25 67 ARG A O 1
ATOM 529 N N . PHE A 1 68 ? 1.135 1.414 -3.549 1.00 86.06 68 PHE A N 1
ATOM 530 C CA . PHE A 1 68 ? 0.294 1.901 -2.454 1.00 86.06 68 PHE A CA 1
ATOM 531 C C . PHE A 1 68 ? 0.504 3.408 -2.246 1.00 86.06 68 PHE A C 1
ATOM 533 O O . PHE A 1 68 ? 1.639 3.854 -2.084 1.00 86.06 68 PHE A O 1
ATOM 540 N N . ASN A 1 69 ? -0.579 4.192 -2.250 1.00 86.25 69 ASN A N 1
ATOM 541 C CA . ASN A 1 69 ? -0.528 5.654 -2.099 1.00 86.25 69 ASN A CA 1
ATOM 542 C C . ASN A 1 69 ? -0.798 6.119 -0.660 1.00 86.25 69 ASN A C 1
ATOM 544 O O . ASN A 1 69 ? -0.629 7.298 -0.358 1.00 86.25 69 ASN A O 1
ATOM 548 N N . GLY A 1 70 ? -1.202 5.211 0.231 1.00 87.69 70 GLY A N 1
ATOM 549 C CA . GLY A 1 70 ? -1.474 5.519 1.631 1.00 87.69 70 GLY A CA 1
ATOM 550 C C . GLY A 1 70 ? -2.940 5.360 2.019 1.00 87.69 70 GLY A C 1
ATOM 551 O O . GLY A 1 70 ? -3.770 4.832 1.272 1.00 87.69 70 GLY A O 1
ATOM 552 N N . TRP A 1 71 ? -3.237 5.816 3.233 1.00 92.12 71 TRP A N 1
ATOM 553 C CA . TRP A 1 71 ? -4.536 5.703 3.883 1.00 92.12 71 TRP A CA 1
ATOM 554 C C . TRP A 1 71 ? -4.935 7.034 4.516 1.00 92.12 71 TRP A C 1
ATOM 556 O O . TRP A 1 71 ? -4.102 7.759 5.057 1.00 92.12 71 TRP A O 1
ATOM 566 N N . LEU A 1 72 ? -6.228 7.333 4.459 1.00 92.50 72 LEU A N 1
ATOM 567 C CA . LEU A 1 72 ? -6.872 8.432 5.158 1.00 92.50 72 LEU A CA 1
ATOM 568 C C . LEU A 1 72 ? -7.765 7.849 6.252 1.00 92.50 72 LEU A C 1
ATOM 570 O O . LEU A 1 72 ? -8.554 6.940 5.998 1.00 92.50 72 LEU A O 1
ATOM 574 N N . THR A 1 73 ? -7.643 8.364 7.474 1.00 93.25 73 THR A N 1
ATOM 575 C CA . THR A 1 73 ? -8.590 8.032 8.545 1.00 93.25 73 THR A CA 1
ATOM 576 C C . THR A 1 73 ? -9.827 8.902 8.371 1.00 93.25 73 THR A C 1
ATOM 578 O O . THR A 1 73 ? -9.751 10.115 8.536 1.00 93.25 73 THR A O 1
ATOM 581 N N . GLU A 1 74 ? -10.949 8.285 8.009 1.00 92.50 74 GLU A N 1
ATOM 582 C CA . GLU A 1 74 ? -12.241 8.963 7.856 1.00 92.50 74 GLU A CA 1
ATOM 583 C C . GLU A 1 74 ? -12.935 9.100 9.218 1.00 92.50 74 GLU A C 1
ATOM 585 O O . GLU A 1 74 ? -13.461 10.158 9.549 1.00 92.50 74 GLU A O 1
ATOM 590 N N . GLN A 1 75 ? -12.897 8.044 10.035 1.00 92.94 75 GLN A N 1
ATOM 591 C CA . GLN A 1 75 ? -13.503 8.021 11.365 1.00 92.94 75 GLN A CA 1
ATOM 592 C C . GLN A 1 75 ? -12.703 7.109 12.291 1.00 92.94 75 GLN A C 1
ATOM 594 O O . GLN A 1 75 ? -12.261 6.035 11.878 1.00 92.94 75 GLN A O 1
ATOM 599 N N . ARG A 1 76 ? -12.537 7.518 13.551 1.00 91.19 76 ARG A N 1
ATOM 600 C CA . ARG A 1 76 ? -11.892 6.707 14.583 1.00 91.19 76 ARG A CA 1
ATOM 601 C C . ARG A 1 76 ? -12.647 6.816 15.901 1.00 91.19 76 ARG A C 1
ATOM 603 O O . ARG A 1 76 ? -12.697 7.887 16.493 1.00 91.19 76 ARG A O 1
ATOM 610 N N . GLU A 1 77 ? -13.209 5.703 16.350 1.00 92.69 77 GLU A N 1
ATOM 611 C CA . GLU A 1 77 ? -13.969 5.595 17.601 1.00 92.69 77 GLU A CA 1
ATOM 612 C C . GLU A 1 77 ? -13.230 4.792 18.684 1.00 92.69 77 GLU A C 1
ATOM 614 O O . GLU A 1 77 ? -13.737 4.660 19.800 1.00 92.69 77 GLU A O 1
ATOM 619 N N . PHE A 1 78 ? -12.045 4.250 18.371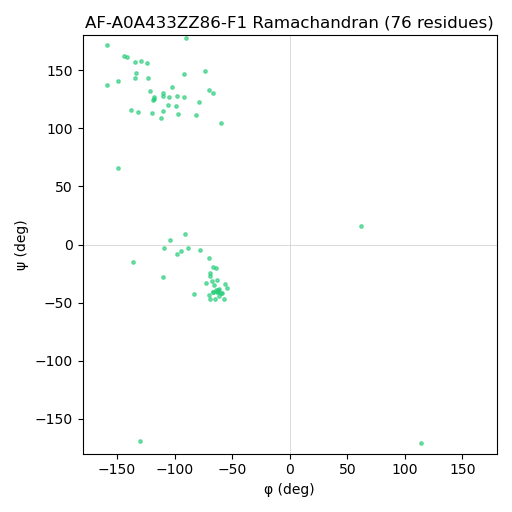 1.00 77.88 78 PHE A N 1
ATOM 620 C CA . PHE A 1 78 ? -11.136 3.583 19.313 1.00 77.88 78 PHE A CA 1
ATOM 621 C C . PHE A 1 78 ? -9.687 3.523 18.798 1.00 77.88 78 PHE A C 1
ATOM 623 O O . PHE A 1 78 ? -9.446 3.532 17.563 1.00 77.88 78 PHE A O 1
#

Foldseek 3Di:
DVLLVVLQVVQVPDPDNPVHDSVRSSCLSPVFPKDKDWDWDWDADPVRDIWIKIWIAIAGPVGPHSDTPDIDTPDDPD

Organism: Morganella morganii (NCBI:txid582)

pLDDT: mean 86.95, std 7.61, range [62.69, 97.38]